Protein AF-A0A3N5THV4-F1 (afdb_monomer_lite)

Secondary structure (DSSP, 8-state):
-----SGGGHHHHHHHHHHHHHH-SS-SSGGGSS-EEEETT--SHHHHHHHHHHHHTT-EEEESS--S-TT-HHHHHIIIIIHHHHHS--EEE--SHHHHHHHHHHHHHHHHHHTTTTS--------TTGGG--

pLDDT: mean 93.69, std 9.52, range [59.97, 98.75]

Radius of gyration: 17.98 Å; chains: 1; bounding box: 48×32×51 Å

Structure (mmCIF, N/CA/C/O backbone):
data_AF-A0A3N5THV4-F1
#
_entry.id   AF-A0A3N5THV4-F1
#
loop_
_atom_site.group_PDB
_atom_site.id
_atom_site.type_symbol
_atom_site.label_atom_id
_atom_site.label_alt_id
_atom_site.label_comp_id
_atom_site.label_asym_id
_atom_site.label_entity_id
_atom_site.label_seq_id
_atom_site.pdbx_PDB_ins_code
_atom_site.Cartn_x
_atom_site.Cartn_y
_atom_site.Cartn_z
_atom_site.occupancy
_atom_site.B_iso_or_equiv
_atom_site.auth_seq_id
_atom_site.auth_comp_id
_atom_site.auth_asym_id
_atom_site.auth_atom_id
_atom_site.pdbx_PDB_model_num
ATOM 1 N N . VAL A 1 1 ? 0.169 -14.695 9.855 1.00 94.56 1 VAL A N 1
ATOM 2 C CA . VAL A 1 1 ? -0.084 -14.397 8.426 1.00 94.56 1 VAL A CA 1
ATOM 3 C C . VAL A 1 1 ? -1.298 -15.197 7.999 1.00 94.56 1 VAL A C 1
ATOM 5 O O . VAL A 1 1 ? -1.282 -16.407 8.187 1.00 94.56 1 VAL A O 1
ATOM 8 N N . LEU A 1 2 ? -2.351 -14.539 7.512 1.00 97.81 2 LEU A N 1
ATOM 9 C CA . LEU A 1 2 ? -3.517 -15.210 6.931 1.00 97.81 2 LEU A CA 1
ATOM 10 C C . LEU A 1 2 ? -3.344 -15.205 5.411 1.00 97.81 2 LEU A C 1
ATOM 12 O O . LEU A 1 2 ? -3.262 -14.139 4.808 1.00 97.81 2 LEU A O 1
ATOM 16 N N . HIS A 1 3 ? -3.223 -16.380 4.797 1.00 97.81 3 HIS A N 1
ATOM 17 C CA . HIS A 1 3 ? -3.075 -16.477 3.347 1.00 97.81 3 HIS A CA 1
ATOM 18 C C . HIS A 1 3 ? -4.435 -16.277 2.672 1.00 97.81 3 HIS A C 1
ATOM 20 O O . HIS A 1 3 ? -5.348 -17.070 2.881 1.00 97.81 3 HIS A O 1
ATOM 26 N N . MET A 1 4 ? -4.562 -15.226 1.859 1.00 97.81 4 MET A N 1
ATOM 27 C CA . MET A 1 4 ? -5.819 -14.866 1.185 1.00 97.81 4 MET A CA 1
ATOM 28 C C . MET A 1 4 ? -5.913 -15.347 -0.272 1.00 97.81 4 MET A C 1
ATOM 30 O O . MET A 1 4 ? -6.857 -14.984 -0.961 1.00 97.81 4 MET A O 1
ATOM 34 N N . GLY A 1 5 ? -4.976 -16.182 -0.734 1.00 98.12 5 GLY A N 1
ATOM 35 C CA . GLY A 1 5 ? -4.963 -16.736 -2.090 1.00 98.12 5 GLY A CA 1
ATOM 36 C C . GLY A 1 5 ? -3.943 -16.089 -3.032 1.00 98.12 5 GLY A C 1
ATOM 37 O O . GLY A 1 5 ? -2.875 -15.634 -2.624 1.00 98.12 5 GLY A O 1
ATOM 38 N N . SER A 1 6 ? -4.257 -16.125 -4.320 1.00 98.06 6 SER A N 1
ATOM 39 C CA . SER A 1 6 ? -3.413 -15.701 -5.438 1.00 98.06 6 SER A CA 1
ATOM 40 C C . SER A 1 6 ? -3.398 -14.178 -5.651 1.00 98.06 6 SER A C 1
ATOM 42 O O . SER A 1 6 ? -4.104 -13.429 -4.984 1.00 98.06 6 SER A O 1
ATOM 44 N N . CYS A 1 7 ? -2.632 -13.685 -6.635 1.00 97.44 7 CYS A N 1
ATOM 45 C CA . CYS A 1 7 ? -2.578 -12.247 -6.938 1.00 97.44 7 CYS A CA 1
ATOM 46 C C . CYS A 1 7 ? -3.941 -11.634 -7.299 1.00 97.44 7 CYS A C 1
ATOM 48 O O . CYS A 1 7 ? -4.157 -10.456 -7.025 1.00 97.44 7 CYS A O 1
ATOM 50 N N . VAL A 1 8 ? -4.846 -12.401 -7.919 1.00 97.44 8 VAL A N 1
ATOM 51 C CA . VAL A 1 8 ? -6.201 -11.912 -8.233 1.00 97.44 8 VAL A CA 1
ATOM 52 C C . VAL A 1 8 ? -7.085 -11.843 -6.986 1.00 97.44 8 VAL A C 1
ATOM 54 O O . VAL A 1 8 ? -8.014 -11.041 -6.935 1.00 97.44 8 VAL A O 1
ATOM 57 N N . ASP A 1 9 ? -6.748 -12.607 -5.945 1.00 98.50 9 ASP A N 1
ATOM 58 C CA . ASP A 1 9 ? -7.451 -12.597 -4.663 1.00 98.50 9 ASP A CA 1
ATOM 59 C C . ASP A 1 9 ? -7.091 -11.381 -3.791 1.00 98.50 9 ASP A C 1
ATOM 61 O O . ASP A 1 9 ? -7.699 -11.179 -2.745 1.00 98.50 9 ASP A O 1
ATOM 65 N N . ASN A 1 10 ? -6.188 -10.497 -4.236 1.00 98.44 10 ASN A N 1
ATOM 66 C CA . ASN A 1 10 ? -6.038 -9.167 -3.632 1.00 98.44 10 ASN A CA 1
ATOM 67 C C . ASN A 1 10 ? -7.347 -8.352 -3.679 1.00 98.44 10 ASN A C 1
ATOM 69 O O . ASN A 1 10 ? -7.528 -7.441 -2.876 1.00 98.44 10 ASN A O 1
ATOM 73 N N . SER A 1 11 ? -8.273 -8.693 -4.583 1.00 98.00 11 SER A N 1
ATOM 74 C CA . SER A 1 11 ? -9.656 -8.195 -4.564 1.00 98.00 11 SER A CA 1
ATOM 75 C C . SER A 1 11 ? -10.356 -8.458 -3.225 1.00 98.00 11 SER A C 1
ATOM 77 O O . SER A 1 11 ? -11.000 -7.559 -2.698 1.00 98.00 11 SER A O 1
ATOM 79 N N . ARG A 1 12 ? -10.130 -9.620 -2.596 1.00 98.50 12 ARG A N 1
ATOM 80 C CA . ARG A 1 12 ? -10.697 -9.972 -1.281 1.00 98.50 12 ARG A CA 1
ATOM 81 C C . ARG A 1 12 ? -10.215 -9.053 -0.161 1.00 98.50 12 ARG A C 1
ATOM 83 O O . ARG A 1 12 ? -10.921 -8.858 0.821 1.00 98.50 12 ARG A O 1
ATOM 90 N N . ILE A 1 13 ? -9.003 -8.505 -0.281 1.00 98.31 13 ILE A N 1
ATOM 91 C CA . ILE A 1 13 ? -8.471 -7.529 0.683 1.00 98.31 13 ILE A CA 1
ATOM 92 C C . ILE A 1 13 ? -9.252 -6.218 0.572 1.00 98.31 13 ILE A C 1
ATOM 94 O O . ILE A 1 13 ? -9.584 -5.617 1.591 1.00 98.31 13 ILE A O 1
ATOM 98 N N . LEU A 1 14 ? -9.574 -5.792 -0.653 1.00 98.00 14 LEU A N 1
ATOM 99 C CA . LEU A 1 14 ? -10.412 -4.616 -0.870 1.00 98.00 14 LEU A CA 1
ATOM 100 C C . LEU A 1 14 ? -11.853 -4.855 -0.423 1.00 98.00 14 LEU A C 1
ATOM 102 O O . LEU A 1 14 ? -12.409 -3.983 0.228 1.00 98.00 14 LEU A O 1
ATOM 106 N N . GLU A 1 15 ? -12.432 -6.027 -0.698 1.00 98.25 15 GLU A N 1
ATOM 107 C CA . GLU A 1 15 ? -13.756 -6.398 -0.175 1.00 98.25 15 GLU A CA 1
ATOM 108 C C . GLU A 1 15 ? -13.778 -6.335 1.355 1.00 98.25 15 GLU A C 1
ATOM 110 O O . GLU A 1 15 ? -14.649 -5.693 1.931 1.00 98.25 15 GLU A O 1
ATOM 115 N N . ALA A 1 16 ? -12.768 -6.899 2.025 1.00 97.69 16 ALA A N 1
ATOM 116 C CA . ALA A 1 16 ? -12.656 -6.807 3.477 1.00 97.69 16 ALA A CA 1
ATOM 117 C C . ALA A 1 16 ? -12.543 -5.352 3.967 1.00 97.69 16 ALA A C 1
ATOM 119 O O . ALA A 1 16 ? -13.160 -4.993 4.966 1.00 97.69 16 ALA A O 1
ATOM 120 N N . ALA A 1 17 ? -11.782 -4.499 3.272 1.00 97.44 17 ALA A N 1
ATOM 121 C CA . ALA A 1 17 ? -11.682 -3.080 3.611 1.00 97.44 17 ALA A CA 1
ATOM 122 C C . ALA A 1 17 ? -13.016 -2.338 3.417 1.00 97.44 17 ALA A C 1
ATOM 124 O O . ALA A 1 17 ? -13.381 -1.515 4.256 1.00 97.44 17 ALA A O 1
ATOM 125 N N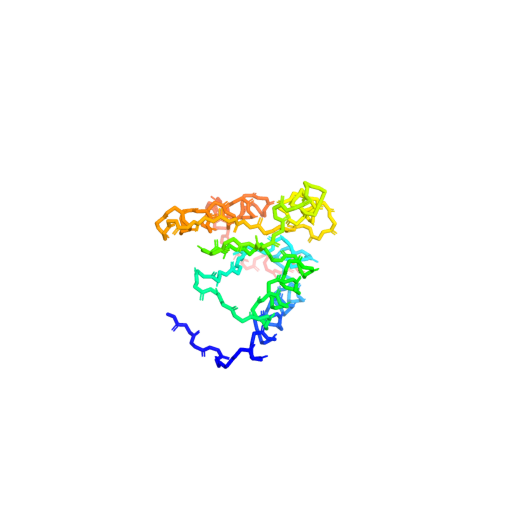 . VAL A 1 18 ? -13.753 -2.647 2.346 1.00 97.81 18 VAL A N 1
ATOM 126 C CA . VAL A 1 18 ? -15.096 -2.107 2.093 1.00 97.81 18 VAL A CA 1
ATOM 127 C C . VAL A 1 18 ? -16.053 -2.523 3.203 1.00 97.81 18 VAL A C 1
ATOM 129 O O . VAL A 1 18 ? -16.735 -1.661 3.743 1.00 97.81 18 VAL A O 1
ATOM 132 N N . GLU A 1 19 ? -16.059 -3.797 3.599 1.00 98.00 19 GLU A N 1
ATOM 133 C CA . GLU A 1 19 ? -16.936 -4.278 4.672 1.00 98.00 19 GLU A CA 1
ATOM 134 C C . GLU A 1 19 ? -16.618 -3.636 6.027 1.00 98.00 19 GLU A C 1
ATOM 136 O O . GLU A 1 19 ? -17.532 -3.297 6.771 1.00 98.00 19 GLU A O 1
ATOM 141 N N . VAL A 1 20 ? -15.340 -3.383 6.337 1.00 96.38 20 VAL A N 1
ATOM 142 C CA . VAL A 1 20 ? -14.956 -2.656 7.563 1.00 96.38 20 VAL A CA 1
ATOM 143 C C . VAL A 1 20 ? -15.520 -1.232 7.577 1.00 96.38 20 VAL A C 1
ATOM 145 O O . VAL A 1 20 ? -15.970 -0.768 8.621 1.00 96.38 20 VAL A O 1
ATOM 148 N N . VAL A 1 21 ? -15.506 -0.536 6.437 1.00 97.06 21 VAL A N 1
ATOM 149 C CA . VAL A 1 21 ? -16.109 0.804 6.327 1.00 97.06 21 VAL A CA 1
ATOM 150 C C . VAL A 1 21 ? -17.636 0.723 6.364 1.00 97.06 21 VAL A C 1
ATOM 152 O O . VAL A 1 21 ? -18.270 1.553 7.005 1.00 97.06 21 VAL A O 1
ATOM 155 N N . ASN A 1 22 ? -18.224 -0.271 5.697 1.00 97.12 22 ASN A N 1
ATOM 156 C CA . ASN A 1 22 ? -19.671 -0.455 5.590 1.00 97.12 22 ASN A CA 1
ATOM 157 C C . ASN A 1 22 ? -20.325 -0.784 6.942 1.00 97.12 22 ASN A C 1
ATOM 159 O O . ASN A 1 22 ? -21.349 -0.198 7.281 1.00 97.12 22 ASN A O 1
ATOM 163 N N . GLU A 1 23 ? -19.713 -1.672 7.731 1.00 96.75 23 GLU A N 1
ATOM 164 C CA . GLU A 1 23 ? -20.136 -1.950 9.112 1.00 96.75 23 GLU A CA 1
ATOM 165 C C . GLU A 1 23 ? -20.019 -0.696 9.999 1.00 96.75 23 GLU A C 1
ATOM 167 O O . GLU A 1 23 ? -20.782 -0.501 10.945 1.00 96.75 23 GLU A O 1
ATOM 172 N N . GLY A 1 24 ? -19.083 0.194 9.662 1.00 89.38 24 GLY A N 1
ATOM 173 C CA . GLY A 1 24 ? -18.869 1.456 10.350 1.00 89.38 24 GLY A CA 1
ATOM 174 C C . GLY A 1 24 ? -18.110 1.305 11.669 1.00 89.38 24 GLY A C 1
ATOM 175 O O . GLY A 1 24 ? -17.548 0.267 12.015 1.00 89.38 24 GLY A O 1
ATOM 176 N N . GLY A 1 25 ? -18.013 2.408 12.413 1.00 85.75 25 GLY A N 1
ATOM 177 C CA . GLY A 1 25 ? -17.263 2.467 13.674 1.00 85.75 25 GLY A CA 1
ATOM 178 C C . GLY A 1 25 ? -15.741 2.580 13.517 1.00 85.75 25 GLY A C 1
ATOM 179 O O . GLY A 1 25 ? -15.054 2.864 14.501 1.00 85.75 25 GLY A O 1
ATOM 180 N N . LEU A 1 26 ? -15.206 2.436 12.299 1.00 89.44 26 LEU A N 1
ATOM 181 C CA . LEU A 1 26 ? -13.793 2.648 11.987 1.00 89.44 26 LEU A CA 1
ATOM 182 C C . LEU A 1 26 ? -13.620 3.508 10.725 1.00 89.44 26 LEU A C 1
ATOM 184 O O . LEU A 1 26 ? -13.186 3.029 9.683 1.00 89.44 26 LEU A O 1
ATOM 188 N N . GLY A 1 27 ? -13.920 4.801 10.848 1.00 90.56 27 GLY A N 1
ATOM 189 C CA . GLY A 1 27 ? -13.863 5.747 9.731 1.00 90.56 27 GLY A CA 1
ATOM 190 C C . GLY A 1 27 ? -14.983 5.546 8.703 1.00 90.56 27 GLY A C 1
ATOM 191 O O . GLY A 1 27 ? -15.734 4.579 8.766 1.00 90.56 27 GLY A O 1
ATOM 192 N N . ASP A 1 28 ? -15.066 6.472 7.750 1.00 94.75 28 ASP A N 1
ATOM 193 C CA . ASP A 1 28 ? -16.121 6.532 6.723 1.00 94.75 28 ASP A CA 1
ATOM 194 C C . ASP A 1 28 ? -15.576 6.263 5.305 1.00 94.75 28 ASP A C 1
ATOM 196 O O . ASP A 1 28 ? -16.287 6.358 4.305 1.00 94.75 28 ASP A O 1
ATOM 200 N N . ASN A 1 29 ? -14.274 5.987 5.187 1.00 96.44 29 ASN A N 1
ATOM 201 C CA . ASN A 1 29 ? -13.596 5.766 3.914 1.00 96.44 29 ASN A CA 1
ATOM 202 C C . ASN A 1 29 ? -12.368 4.861 4.098 1.00 96.44 29 ASN A C 1
ATOM 204 O O . ASN A 1 29 ? -11.666 4.968 5.105 1.00 96.44 29 ASN A O 1
ATOM 208 N N . ILE A 1 30 ? -12.047 4.038 3.090 1.00 97.69 30 ILE A N 1
ATOM 209 C CA . ILE A 1 30 ? -10.881 3.134 3.103 1.00 97.69 30 ILE A CA 1
ATOM 210 C C . ILE A 1 30 ? -9.577 3.894 3.401 1.00 97.69 30 ILE A C 1
ATOM 212 O O . ILE A 1 30 ? -8.723 3.395 4.133 1.00 97.69 30 ILE A O 1
ATOM 216 N N . SER A 1 31 ? -9.443 5.135 2.920 1.00 97.75 31 SER A N 1
ATOM 217 C CA . SER A 1 31 ? -8.265 5.978 3.173 1.00 97.75 31 SER A CA 1
ATOM 218 C C . SER A 1 31 ? -7.983 6.264 4.646 1.00 97.75 31 SER A C 1
ATOM 220 O O . SER A 1 31 ? -6.832 6.495 5.030 1.00 97.75 31 SER A O 1
ATOM 222 N N . GLN A 1 32 ? -9.007 6.194 5.494 1.00 97.38 32 GLN A N 1
ATOM 223 C CA . GLN A 1 32 ? -8.887 6.402 6.932 1.00 97.38 32 GLN A CA 1
ATOM 224 C C . GLN A 1 32 ? -8.499 5.120 7.672 1.00 97.38 32 GLN A C 1
ATOM 226 O O . GLN A 1 32 ? -7.970 5.204 8.781 1.00 97.38 32 GLN A O 1
ATOM 231 N N . LEU A 1 33 ? -8.717 3.947 7.069 1.00 97.56 33 LEU A N 1
ATOM 232 C CA . LEU A 1 33 ? -8.430 2.671 7.711 1.00 97.56 33 LEU A CA 1
ATOM 233 C C . LEU A 1 33 ? -6.933 2.517 7.985 1.00 97.56 33 LEU A C 1
ATOM 235 O O . LEU A 1 33 ? -6.122 2.759 7.087 1.00 97.56 33 LEU A O 1
ATOM 239 N N . PRO A 1 34 ? -6.541 2.053 9.184 1.00 97.06 34 PRO A N 1
ATOM 240 C CA . PRO A 1 34 ? -5.146 1.861 9.561 1.00 97.06 34 PRO A CA 1
ATOM 241 C C . PRO A 1 34 ? -4.554 0.601 8.903 1.00 97.06 34 PRO A C 1
ATOM 243 O O . PRO A 1 34 ? -4.246 -0.386 9.568 1.00 97.06 34 PRO A O 1
ATOM 246 N N . ALA A 1 35 ? -4.410 0.650 7.579 1.00 97.19 35 ALA A N 1
ATOM 247 C CA . ALA A 1 35 ? -3.916 -0.414 6.715 1.00 97.19 35 ALA A CA 1
ATOM 248 C C . ALA A 1 35 ? -2.974 0.143 5.632 1.00 97.19 35 ALA A C 1
ATOM 250 O O . ALA A 1 35 ? -3.085 1.306 5.227 1.00 97.19 35 ALA A O 1
ATOM 251 N N . ALA A 1 36 ? -2.068 -0.716 5.161 1.00 98.25 36 ALA A N 1
ATOM 252 C CA . ALA A 1 36 ? -1.117 -0.441 4.089 1.00 98.25 36 ALA A CA 1
ATOM 253 C C . ALA A 1 36 ? -0.886 -1.705 3.244 1.00 98.25 36 ALA A C 1
ATOM 255 O O . ALA A 1 36 ? -0.895 -2.822 3.766 1.00 98.25 36 ALA A O 1
ATOM 256 N N . GLY A 1 37 ? -0.664 -1.522 1.945 1.00 98.19 37 GLY A N 1
ATOM 257 C CA . GLY A 1 37 ? -0.170 -2.548 1.034 1.00 98.19 37 GLY A CA 1
ATOM 258 C C . GLY A 1 37 ? 1.358 -2.576 1.027 1.00 98.19 37 GLY A C 1
ATOM 259 O O . GLY A 1 37 ? 2.012 -1.548 1.199 1.00 98.19 37 GLY A O 1
ATOM 260 N N . VAL A 1 38 ? 1.945 -3.755 0.821 1.00 98.31 38 VAL A N 1
ATOM 261 C CA . VAL A 1 38 ? 3.405 -3.925 0.793 1.00 98.31 38 VAL A CA 1
ATOM 262 C C . VAL A 1 38 ? 3.781 -4.864 -0.347 1.00 98.31 38 VAL A C 1
ATOM 264 O O . VAL A 1 38 ? 3.305 -5.997 -0.400 1.00 98.31 38 VAL A O 1
ATOM 267 N N . ALA A 1 39 ?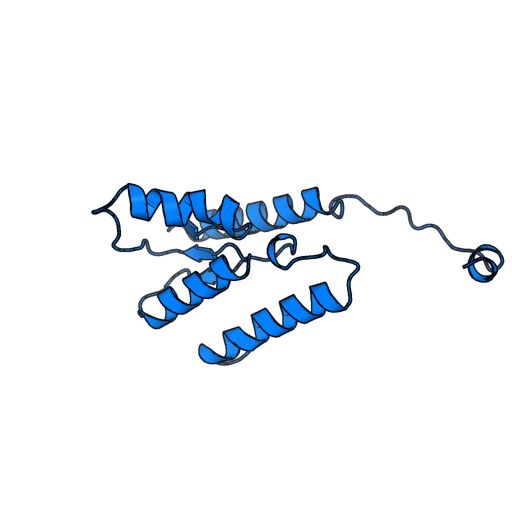 4.642 -4.401 -1.252 1.00 98.12 39 ALA A N 1
ATOM 268 C CA . ALA A 1 39 ? 5.200 -5.193 -2.344 1.00 98.12 39 ALA A CA 1
ATOM 269 C C . ALA A 1 39 ? 6.739 -5.072 -2.317 1.00 98.12 39 ALA A C 1
ATOM 271 O O . ALA A 1 39 ? 7.321 -4.270 -3.053 1.00 98.12 39 ALA A O 1
ATOM 272 N N . PRO A 1 40 ? 7.418 -5.822 -1.429 1.00 97.06 40 PRO A N 1
ATOM 273 C CA . PRO A 1 40 ? 8.848 -5.638 -1.170 1.00 97.06 40 PRO A CA 1
ATOM 274 C C . PRO A 1 40 ? 9.718 -6.095 -2.351 1.00 97.06 40 PRO A C 1
ATOM 276 O O . PRO A 1 40 ? 10.748 -5.500 -2.637 1.00 97.06 40 PRO A O 1
ATOM 279 N N . GLU A 1 41 ? 9.271 -7.110 -3.088 1.00 97.06 41 GLU A N 1
ATOM 280 C CA . GLU A 1 41 ? 10.038 -7.759 -4.160 1.00 97.06 41 GLU A CA 1
ATOM 281 C C . GLU A 1 41 ? 9.220 -7.822 -5.459 1.00 97.06 41 GLU A C 1
ATOM 283 O O . GLU A 1 41 ? 9.160 -8.843 -6.145 1.00 97.06 41 GLU A O 1
ATOM 288 N N . TRP A 1 42 ? 8.491 -6.750 -5.777 1.00 97.00 42 TRP A N 1
ATOM 289 C CA . TRP A 1 42 ? 7.671 -6.732 -6.984 1.00 97.00 42 TRP A CA 1
ATOM 290 C C . TRP A 1 42 ? 8.539 -6.742 -8.251 1.00 97.00 42 TRP A C 1
ATOM 292 O O . TRP A 1 42 ? 9.628 -6.179 -8.291 1.00 97.00 42 TRP A O 1
ATOM 302 N N . MET A 1 43 ? 8.030 -7.387 -9.301 1.00 95.56 43 MET A N 1
ATOM 303 C CA . MET A 1 43 ? 8.736 -7.525 -10.582 1.00 95.56 43 MET A CA 1
ATOM 304 C C . MET A 1 43 ? 7.796 -7.356 -11.778 1.00 95.56 43 MET A C 1
ATOM 306 O O . MET A 1 43 ? 8.130 -6.698 -12.756 1.00 95.56 43 MET A O 1
ATOM 310 N N . SER A 1 44 ? 6.612 -7.970 -11.726 1.00 95.94 44 SER A N 1
ATOM 311 C CA . SER A 1 44 ? 5.697 -7.997 -12.872 1.00 95.94 44 SER A CA 1
ATOM 312 C C . SER A 1 44 ? 4.853 -6.728 -12.995 1.00 95.94 44 SER A C 1
ATOM 314 O O . SER A 1 44 ? 4.449 -6.153 -11.985 1.00 95.94 44 SER A O 1
ATOM 316 N N . GLU A 1 45 ? 4.439 -6.396 -14.216 1.00 97.19 45 GLU A N 1
ATOM 317 C CA . GLU A 1 45 ? 3.478 -5.317 -14.507 1.00 97.19 45 GLU A CA 1
ATOM 318 C C . GLU A 1 45 ? 2.146 -5.494 -13.761 1.00 97.19 45 GLU A C 1
ATOM 320 O O . GLU A 1 45 ? 1.520 -4.521 -13.345 1.00 97.19 45 GLU A O 1
ATOM 325 N N . LYS A 1 46 ? 1.742 -6.743 -13.486 1.00 97.94 46 LYS A N 1
ATOM 326 C CA . LYS A 1 46 ? 0.570 -7.028 -12.644 1.00 97.94 46 LYS A CA 1
ATOM 327 C C . LYS A 1 46 ? 0.706 -6.430 -11.243 1.00 97.94 46 LYS A C 1
ATOM 329 O O . LYS A 1 46 ? -0.278 -5.949 -10.699 1.00 97.94 46 LYS A O 1
ATOM 334 N N . ALA A 1 47 ? 1.904 -6.446 -10.660 1.00 97.50 47 ALA A N 1
ATOM 335 C CA . ALA A 1 47 ? 2.141 -5.875 -9.337 1.00 97.50 47 ALA A CA 1
ATOM 336 C C . ALA A 1 47 ? 2.067 -4.341 -9.357 1.00 97.50 47 ALA A C 1
ATOM 338 O O . ALA A 1 47 ? 1.571 -3.749 -8.401 1.00 97.50 47 ALA A O 1
ATOM 339 N N . VAL A 1 48 ? 2.470 -3.711 -10.468 1.00 97.50 48 VAL A N 1
ATOM 340 C CA . VAL A 1 48 ? 2.278 -2.269 -10.691 1.00 97.50 48 VAL A CA 1
ATOM 341 C C . VAL A 1 48 ? 0.789 -1.939 -10.728 1.00 97.50 48 VAL A C 1
ATOM 343 O O . VAL A 1 48 ? 0.340 -1.067 -9.992 1.00 97.50 48 VAL A O 1
ATOM 346 N N . ALA A 1 49 ? 0.002 -2.690 -11.506 1.00 98.38 49 ALA A N 1
ATOM 347 C CA . ALA A 1 49 ? -1.448 -2.512 -11.565 1.00 98.38 49 ALA A CA 1
ATOM 348 C C . ALA A 1 49 ? -2.109 -2.694 -10.187 1.00 98.38 49 ALA A C 1
ATOM 350 O O . ALA A 1 49 ? -2.964 -1.891 -9.816 1.00 98.38 49 ALA A O 1
ATOM 351 N N . ILE A 1 50 ? -1.669 -3.696 -9.414 1.00 98.69 50 ILE A N 1
ATOM 352 C CA . ILE A 1 50 ? -2.125 -3.925 -8.036 1.00 98.69 50 ILE A CA 1
ATOM 353 C C . ILE A 1 50 ? -1.830 -2.727 -7.141 1.00 98.69 50 ILE A C 1
ATOM 355 O O . ILE A 1 50 ? -2.738 -2.208 -6.496 1.00 98.69 50 ILE A O 1
ATOM 359 N N . GLY A 1 51 ? -0.589 -2.244 -7.143 1.00 98.25 51 GLY A N 1
ATOM 360 C CA . GLY A 1 51 ? -0.223 -1.052 -6.387 1.00 98.25 51 GLY A CA 1
ATOM 361 C C . GLY A 1 51 ? -1.082 0.158 -6.765 1.00 98.25 51 GLY A C 1
ATOM 362 O O . GLY A 1 51 ? -1.592 0.850 -5.888 1.00 98.25 51 GLY A O 1
ATOM 363 N N . CYS A 1 52 ? -1.306 0.375 -8.065 1.00 98.25 52 CYS A N 1
ATOM 364 C CA . CYS A 1 52 ? -2.095 1.502 -8.560 1.00 98.25 52 CYS A CA 1
ATOM 365 C C . CYS A 1 52 ? -3.541 1.455 -8.073 1.00 98.25 52 CYS A C 1
ATOM 367 O O . CYS A 1 52 ? -4.044 2.475 -7.603 1.00 98.25 52 CYS A O 1
ATOM 369 N N . TYR A 1 53 ? -4.212 0.301 -8.146 1.00 98.38 53 TYR A N 1
ATOM 370 C CA . TYR A 1 53 ? -5.597 0.236 -7.688 1.00 98.38 53 TYR A CA 1
ATOM 371 C C . TYR A 1 53 ? -5.708 0.268 -6.154 1.00 98.38 53 TYR A C 1
ATOM 373 O O . TYR A 1 53 ? -6.713 0.758 -5.647 1.00 98.38 53 TYR A O 1
ATOM 381 N N . PHE A 1 54 ? -4.694 -0.181 -5.401 1.00 98.62 54 PHE A N 1
ATOM 382 C CA . PHE A 1 54 ? -4.653 -0.007 -3.940 1.00 98.62 54 PHE A CA 1
ATOM 383 C C . PHE A 1 54 ? -4.563 1.475 -3.562 1.00 98.62 54 PHE A C 1
ATOM 385 O O . PHE A 1 54 ? -5.386 1.951 -2.781 1.00 98.62 54 PHE A O 1
ATOM 392 N N . VAL A 1 55 ? -3.633 2.216 -4.176 1.00 98.62 55 VAL A N 1
ATOM 393 C CA . VAL A 1 55 ? -3.487 3.665 -3.961 1.00 98.62 55 VAL A CA 1
ATOM 394 C C . VAL A 1 55 ? -4.736 4.421 -4.411 1.00 98.62 55 VAL A C 1
ATOM 396 O O . VAL A 1 55 ? -5.217 5.290 -3.694 1.00 98.62 55 VAL A O 1
ATOM 399 N N . ALA A 1 56 ? -5.324 4.072 -5.556 1.00 98.50 56 ALA A N 1
ATOM 400 C CA . ALA A 1 56 ? -6.578 4.685 -5.997 1.00 98.50 56 ALA A CA 1
ATOM 401 C C . ALA A 1 56 ? -7.759 4.380 -5.052 1.00 98.50 56 ALA A C 1
ATOM 403 O O . ALA A 1 56 ? -8.704 5.161 -4.984 1.00 98.50 56 ALA A O 1
ATOM 404 N N . SER A 1 57 ? -7.692 3.272 -4.304 1.00 98.44 57 SER A N 1
ATOM 405 C CA . SER A 1 57 ? -8.693 2.882 -3.301 1.00 98.44 57 SER A CA 1
ATOM 406 C C . SER A 1 57 ? -8.429 3.469 -1.907 1.00 98.44 57 SER A C 1
ATOM 408 O O . SER A 1 57 ? -9.191 3.189 -0.988 1.00 98.44 57 SER A O 1
ATOM 410 N N . GLY A 1 58 ? -7.370 4.265 -1.713 1.00 98.12 58 GLY A N 1
ATOM 411 C CA . GLY A 1 58 ? -7.042 4.892 -0.425 1.00 98.12 58 GLY A CA 1
ATOM 412 C C . GLY A 1 58 ? -6.049 4.114 0.449 1.00 98.12 58 GLY A C 1
ATOM 413 O O . GLY A 1 58 ? -5.850 4.437 1.623 1.00 98.12 58 GLY A O 1
ATOM 414 N N . ILE A 1 59 ? -5.393 3.084 -0.080 1.00 98.50 59 ILE A N 1
ATOM 415 C CA . ILE A 1 59 ? -4.407 2.302 0.670 1.00 98.50 59 ILE A CA 1
ATOM 416 C C . ILE A 1 59 ? -2.999 2.698 0.229 1.00 98.50 59 ILE A C 1
ATOM 418 O O . ILE A 1 59 ? -2.634 2.535 -0.931 1.00 98.50 59 ILE A O 1
ATOM 422 N N . ASP A 1 60 ? -2.187 3.185 1.169 1.00 98.69 60 ASP A N 1
ATOM 423 C CA . ASP A 1 60 ? -0.770 3.452 0.921 1.00 98.69 60 ASP A CA 1
ATOM 424 C C . ASP A 1 60 ? -0.038 2.163 0.556 1.00 98.69 60 ASP A C 1
ATOM 426 O O . ASP A 1 60 ? -0.272 1.122 1.173 1.00 98.69 60 ASP A O 1
ATOM 430 N N . VAL A 1 61 ? 0.876 2.234 -0.412 1.00 98.75 61 VAL A N 1
ATOM 431 C CA . VAL A 1 61 ? 1.636 1.067 -0.881 1.00 98.75 61 VAL A CA 1
ATOM 432 C C . VAL A 1 61 ? 3.129 1.299 -0.702 1.00 98.75 61 VAL A C 1
ATOM 434 O O . VAL A 1 61 ? 3.696 2.216 -1.292 1.00 98.75 61 VAL A O 1
ATOM 437 N N . VAL A 1 62 ? 3.776 0.439 0.086 1.00 98.62 62 VAL A N 1
ATOM 438 C CA . VAL A 1 62 ? 5.232 0.434 0.276 1.00 98.62 62 VAL A CA 1
ATOM 439 C C . VAL A 1 62 ? 5.876 -0.556 -0.695 1.00 98.62 62 VAL A C 1
ATOM 441 O O . VAL A 1 62 ? 5.536 -1.741 -0.712 1.00 98.62 62 VAL A O 1
ATOM 444 N N . LEU A 1 63 ? 6.811 -0.070 -1.503 1.00 98.44 63 LEU A N 1
ATOM 445 C CA . LEU A 1 63 ? 7.544 -0.822 -2.513 1.00 98.44 63 LEU A CA 1
ATOM 446 C C . LEU A 1 63 ? 9.004 -0.984 -2.085 1.00 98.44 63 LEU A C 1
ATOM 448 O O . LEU A 1 63 ? 9.642 -0.001 -1.711 1.00 98.44 63 LEU A O 1
ATOM 452 N N . GLY A 1 64 ? 9.546 -2.197 -2.206 1.00 97.62 64 GLY A N 1
ATOM 453 C CA . GLY A 1 64 ? 10.983 -2.442 -1.995 1.00 97.62 64 GLY A CA 1
ATOM 454 C C . GLY A 1 64 ? 11.832 -2.308 -3.263 1.00 97.62 64 GLY A C 1
ATOM 455 O O . GLY A 1 64 ? 13.055 -2.267 -3.190 1.00 97.62 64 GLY A O 1
ATOM 456 N N . GLN A 1 65 ? 11.194 -2.174 -4.429 1.00 96.19 65 GLN A N 1
ATOM 457 C CA . GLN A 1 65 ? 11.835 -1.843 -5.705 1.00 96.19 65 GLN A CA 1
ATOM 458 C C . GLN A 1 65 ? 11.235 -0.537 -6.255 1.00 96.19 65 GLN A C 1
ATOM 460 O O . GLN A 1 65 ? 10.026 -0.323 -6.107 1.00 96.19 65 GLN A O 1
ATOM 465 N N . PRO A 1 66 ? 12.027 0.353 -6.874 1.00 95.31 66 PRO A N 1
ATOM 466 C CA . PRO A 1 66 ? 11.519 1.619 -7.383 1.00 95.31 66 PRO A CA 1
ATOM 467 C C . PRO A 1 66 ? 10.792 1.422 -8.716 1.00 95.31 66 PRO A C 1
ATOM 469 O O . PRO A 1 66 ? 11.100 0.514 -9.487 1.00 95.31 66 PRO A O 1
ATOM 472 N N . PHE A 1 67 ? 9.862 2.319 -9.042 1.00 95.62 67 PHE A N 1
ATOM 473 C CA . PHE A 1 67 ? 9.346 2.404 -10.407 1.00 95.62 67 PHE A CA 1
ATOM 474 C C . PHE A 1 67 ? 10.400 2.962 -11.374 1.00 95.62 67 PHE A C 1
ATOM 476 O O . PHE A 1 67 ? 11.192 3.839 -11.027 1.00 95.62 67 PHE A O 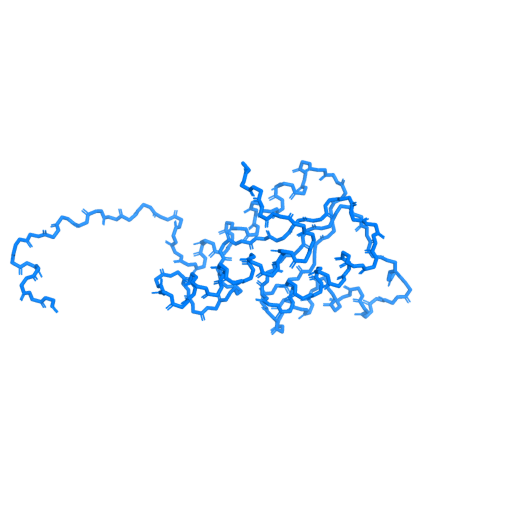1
ATOM 483 N N . HIS A 1 68 ? 10.341 2.533 -12.635 1.00 94.94 68 HIS A N 1
ATOM 484 C CA . HIS A 1 68 ? 11.173 3.056 -13.725 1.00 94.94 68 HIS A CA 1
ATOM 485 C C . HIS A 1 68 ? 10.605 4.372 -14.295 1.00 94.94 68 HIS A C 1
ATOM 487 O O . HIS A 1 68 ? 10.286 4.469 -15.476 1.00 94.94 68 HIS A O 1
ATOM 493 N N . ILE A 1 69 ? 10.438 5.382 -13.436 1.00 96.69 69 ILE A N 1
ATOM 494 C CA . ILE A 1 69 ? 9.770 6.669 -13.740 1.00 96.69 69 ILE A CA 1
ATOM 495 C C . ILE A 1 69 ? 10.690 7.888 -13.588 1.00 96.69 69 ILE A C 1
ATOM 497 O O . ILE A 1 69 ? 10.240 9.025 -13.716 1.00 96.69 69 ILE A O 1
ATOM 501 N N . SER A 1 70 ? 11.983 7.668 -13.340 1.00 93.69 70 SER A N 1
ATOM 502 C CA . SER A 1 70 ? 12.968 8.729 -13.078 1.00 93.69 70 SER A CA 1
ATOM 503 C C . SER A 1 70 ? 13.145 9.724 -14.231 1.00 93.69 70 SER A C 1
ATOM 505 O O . SER A 1 70 ? 13.679 10.808 -14.022 1.00 93.69 70 SER A O 1
ATOM 507 N N . GLY A 1 71 ? 12.664 9.395 -15.433 1.00 97.19 71 GLY A N 1
ATOM 508 C CA . GLY A 1 71 ? 12.636 10.313 -16.573 1.00 97.19 71 GLY A CA 1
ATOM 509 C C . GLY A 1 71 ? 11.633 11.467 -16.443 1.00 97.19 71 GLY A C 1
ATOM 510 O O . GLY A 1 71 ? 11.672 12.382 -17.262 1.00 97.19 71 GLY A O 1
ATOM 511 N N . SER A 1 72 ? 10.734 11.452 -15.451 1.00 98.12 72 SER A N 1
ATOM 512 C CA . SER A 1 72 ? 9.780 12.539 -15.215 1.00 98.12 72 SER A CA 1
ATOM 513 C C . SER A 1 72 ? 9.589 12.823 -13.726 1.00 98.12 72 SER A C 1
ATOM 515 O O . SER A 1 72 ? 9.022 12.023 -12.974 1.00 98.12 72 SER A O 1
ATOM 517 N N . GLU A 1 73 ? 10.005 14.018 -13.310 1.00 97.81 73 GLU A N 1
ATOM 518 C CA . GLU A 1 73 ? 9.760 14.525 -11.958 1.00 97.81 73 GLU A CA 1
ATOM 519 C C . GLU A 1 73 ? 8.262 14.697 -11.684 1.00 97.81 73 GLU A C 1
ATOM 521 O O . GLU A 1 73 ? 7.803 14.374 -10.590 1.00 97.81 73 GLU A O 1
ATOM 526 N N . ASN A 1 74 ? 7.481 15.105 -12.691 1.00 98.44 74 ASN A N 1
ATOM 527 C CA . ASN A 1 74 ? 6.028 15.231 -12.568 1.00 98.44 74 ASN A CA 1
ATOM 528 C C . ASN A 1 74 ? 5.378 13.881 -12.246 1.00 98.44 74 ASN A C 1
ATOM 530 O O . ASN A 1 74 ? 4.556 13.803 -11.339 1.00 98.44 74 ASN A O 1
ATOM 534 N N . VAL A 1 75 ? 5.772 12.801 -12.934 1.00 98.12 75 VAL A N 1
ATOM 535 C CA . VAL A 1 75 ? 5.235 11.454 -12.659 1.00 98.12 75 VAL A CA 1
ATOM 536 C C . VAL A 1 75 ? 5.649 10.973 -11.269 1.00 98.12 75 VAL A C 1
ATOM 538 O O . VAL A 1 75 ? 4.824 10.437 -10.530 1.00 98.12 75 VAL A O 1
ATOM 541 N N . SER A 1 76 ? 6.908 11.196 -10.889 1.00 97.69 76 SER A N 1
ATOM 542 C CA . SER A 1 76 ? 7.416 10.813 -9.566 1.00 97.69 76 SER A CA 1
ATOM 543 C C . SER A 1 76 ? 6.688 11.561 -8.446 1.00 97.69 76 SER A C 1
ATOM 545 O O . SER A 1 76 ? 6.222 10.951 -7.486 1.00 97.69 76 SER A O 1
ATOM 547 N N . THR A 1 77 ? 6.525 12.876 -8.598 1.00 97.94 77 THR A N 1
ATOM 548 C CA . THR A 1 77 ? 5.809 13.733 -7.645 1.00 97.94 77 THR A CA 1
ATOM 549 C C . THR A 1 77 ? 4.343 13.344 -7.552 1.00 97.94 77 THR A C 1
ATOM 551 O O . THR A 1 77 ? 3.813 13.226 -6.446 1.00 97.94 77 THR A O 1
ATOM 554 N N . PHE A 1 78 ? 3.706 13.068 -8.690 1.00 98.38 78 PHE A N 1
ATOM 555 C CA . PHE A 1 78 ? 2.322 12.626 -8.721 1.00 98.38 78 PHE A CA 1
ATOM 556 C C . PHE A 1 78 ? 2.129 11.344 -7.902 1.00 98.38 78 PHE A C 1
ATOM 558 O O . PHE A 1 78 ? 1.324 11.325 -6.973 1.00 98.38 78 PHE A O 1
ATOM 565 N N . LEU A 1 79 ? 2.914 10.299 -8.190 1.00 98.19 79 LEU A N 1
ATOM 566 C CA . LEU A 1 79 ? 2.752 8.977 -7.576 1.00 98.19 79 LEU A CA 1
ATOM 567 C C . LEU A 1 79 ? 3.134 8.932 -6.091 1.00 98.19 79 LEU A C 1
ATOM 569 O O . LEU A 1 79 ? 2.470 8.232 -5.320 1.00 98.19 79 LEU A O 1
ATOM 573 N N . TYR A 1 80 ? 4.182 9.654 -5.687 1.00 97.12 80 TYR A N 1
ATOM 574 C CA . TYR A 1 80 ? 4.664 9.631 -4.303 1.00 97.12 80 TYR A CA 1
ATOM 575 C C . TYR A 1 80 ? 3.978 10.666 -3.401 1.00 97.12 80 TYR A C 1
ATOM 577 O O . TYR A 1 80 ? 3.892 10.448 -2.194 1.00 97.12 80 TYR A O 1
ATOM 585 N N . ASN A 1 81 ? 3.443 11.766 -3.947 1.00 96.88 81 ASN A N 1
ATOM 586 C CA . ASN A 1 81 ? 2.940 12.879 -3.133 1.00 96.88 81 ASN A CA 1
ATOM 587 C C . ASN A 1 81 ? 1.516 13.326 -3.486 1.00 96.88 81 ASN A C 1
ATOM 589 O O . ASN A 1 81 ? 0.710 13.550 -2.585 1.00 96.88 81 ASN A O 1
ATOM 593 N N . GLU A 1 82 ? 1.190 13.523 -4.764 1.00 98.12 82 GLU A N 1
ATOM 594 C CA . GLU A 1 82 ? -0.086 14.162 -5.136 1.00 98.12 82 GLU A CA 1
ATOM 595 C C . GLU A 1 82 ? -1.279 13.209 -5.050 1.00 98.12 82 GLU A C 1
ATOM 597 O O . GLU A 1 82 ? -2.383 13.642 -4.711 1.00 98.12 82 GLU A O 1
ATOM 602 N N . THR A 1 83 ? -1.053 11.911 -5.255 1.00 98.06 83 THR A N 1
ATOM 603 C CA . THR A 1 83 ? -2.041 10.848 -5.016 1.00 98.06 83 THR A CA 1
ATOM 604 C C . THR A 1 83 ? -2.598 10.885 -3.591 1.00 98.06 83 THR A C 1
ATOM 606 O O . THR A 1 83 ? -3.800 10.688 -3.419 1.00 98.06 83 THR A O 1
ATOM 609 N N . GLN A 1 84 ? -1.807 11.292 -2.588 1.00 96.81 84 GLN A N 1
ATOM 610 C CA . GLN A 1 84 ? -2.286 11.514 -1.217 1.00 96.81 84 GLN A CA 1
ATOM 611 C C . GLN A 1 84 ? -3.449 12.510 -1.143 1.00 96.81 84 GLN A C 1
ATOM 613 O O . GLN A 1 84 ? -4.353 12.340 -0.326 1.00 96.81 84 GLN A O 1
ATOM 618 N N . LYS A 1 85 ? -3.428 13.569 -1.963 1.00 97.00 85 LYS A N 1
ATOM 619 C CA . LYS A 1 85 ? -4.482 14.598 -1.978 1.00 97.00 85 LYS A CA 1
ATOM 620 C C . LYS A 1 85 ? -5.733 14.115 -2.705 1.00 97.00 85 LYS A C 1
ATOM 622 O O . LYS A 1 85 ? -6.829 14.531 -2.348 1.00 97.00 85 LYS A O 1
ATOM 627 N N . LEU A 1 86 ? -5.558 13.271 -3.720 1.00 97.25 86 LEU A N 1
ATOM 628 C CA . LEU A 1 86 ? -6.646 12.766 -4.558 1.00 97.25 86 LEU A CA 1
ATOM 629 C C . LEU A 1 86 ? -7.368 11.578 -3.918 1.00 97.25 86 LEU A C 1
ATOM 631 O O . LEU A 1 86 ? -8.594 11.533 -3.922 1.00 97.25 86 LEU A O 1
ATOM 635 N N . PHE A 1 87 ? -6.610 10.635 -3.362 1.00 97.75 87 PHE A N 1
ATOM 636 C CA . PHE A 1 87 ? -7.118 9.340 -2.904 1.00 97.75 87 PHE A CA 1
ATOM 637 C C . PHE A 1 87 ? -6.927 9.109 -1.402 1.00 97.75 87 PHE A C 1
ATOM 639 O O . PHE A 1 87 ? -7.441 8.140 -0.856 1.00 97.75 87 PHE A O 1
ATOM 646 N N . GLY A 1 88 ? -6.196 9.986 -0.708 1.00 97.25 88 GLY A N 1
ATOM 647 C CA . GLY A 1 88 ? -5.872 9.792 0.707 1.00 97.25 88 GLY A CA 1
ATOM 648 C C . GLY A 1 88 ? -4.730 8.802 0.958 1.00 97.25 88 GLY A C 1
ATOM 649 O O . GLY A 1 88 ? -4.495 8.449 2.114 1.00 97.25 88 GLY A O 1
ATOM 650 N N . SER A 1 89 ? -4.003 8.401 -0.086 1.00 98.19 89 SER A N 1
ATOM 651 C CA . SER A 1 89 ? -2.848 7.499 -0.012 1.00 98.19 89 SER A CA 1
ATOM 652 C C . SER A 1 89 ? -1.858 7.719 -1.151 1.00 98.19 89 SER A C 1
ATOM 654 O O . SER A 1 89 ? -2.257 8.174 -2.224 1.00 98.19 89 SER A O 1
ATOM 656 N N . SER A 1 90 ? -0.608 7.304 -0.944 1.00 98.44 90 SER A N 1
ATOM 657 C CA . SER A 1 90 ? 0.474 7.389 -1.931 1.00 98.44 90 SER A CA 1
ATOM 658 C C . SER A 1 90 ? 1.313 6.110 -2.013 1.00 98.44 90 SER A C 1
ATOM 660 O O . SER A 1 90 ? 1.214 5.203 -1.181 1.00 98.44 90 SER A O 1
ATOM 662 N N . PHE A 1 91 ? 2.193 6.058 -3.015 1.00 98.56 91 PHE A N 1
ATOM 663 C CA . PHE A 1 91 ? 3.304 5.113 -3.025 1.00 98.56 91 PHE A CA 1
ATOM 664 C C . PHE A 1 91 ? 4.446 5.581 -2.119 1.00 98.56 91 PHE A C 1
ATOM 666 O O . PHE A 1 91 ? 4.718 6.774 -2.000 1.00 98.56 91 PHE A O 1
ATOM 673 N N . HIS A 1 92 ? 5.170 4.625 -1.546 1.00 98.25 92 HIS A N 1
ATOM 674 C CA . HIS A 1 92 ? 6.384 4.852 -0.767 1.00 98.25 92 HIS A CA 1
ATOM 675 C C . HIS A 1 92 ? 7.448 3.873 -1.253 1.00 98.25 92 HIS A C 1
ATOM 677 O O . HIS A 1 92 ? 7.178 2.680 -1.335 1.00 98.25 92 HIS A O 1
ATOM 683 N N . TYR A 1 93 ? 8.646 4.353 -1.570 1.00 97.69 93 TYR A N 1
ATOM 684 C CA . TYR A 1 93 ? 9.771 3.493 -1.935 1.00 97.69 93 TYR A CA 1
ATOM 685 C C . TYR A 1 93 ? 10.753 3.405 -0.767 1.00 97.69 93 TYR A C 1
ATOM 687 O O . TYR A 1 93 ? 11.223 4.435 -0.286 1.00 97.69 93 TYR A O 1
ATOM 695 N N . GLU A 1 94 ? 11.036 2.187 -0.313 1.00 97.94 94 GLU A N 1
ATOM 696 C CA . GLU A 1 94 ? 12.002 1.910 0.750 1.00 97.94 94 GLU A CA 1
ATOM 697 C C . GLU A 1 94 ? 12.640 0.527 0.521 1.00 97.94 94 GLU A C 1
ATOM 699 O O . GLU A 1 94 ? 11.972 -0.488 0.741 1.00 97.94 94 GLU A O 1
ATOM 704 N N . PRO A 1 95 ? 13.896 0.459 0.038 1.00 97.56 95 PRO A N 1
ATOM 705 C CA . PRO A 1 95 ? 14.554 -0.806 -0.285 1.00 97.56 95 PRO A CA 1
ATOM 706 C C . PRO A 1 95 ? 15.056 -1.582 0.941 1.00 97.56 95 PRO A C 1
ATOM 708 O O . PRO A 1 95 ? 15.257 -2.794 0.840 1.00 97.56 95 PRO A O 1
ATOM 711 N N . ASP A 1 96 ? 15.275 -0.936 2.094 1.00 98.31 96 ASP A N 1
ATOM 712 C CA . ASP A 1 96 ? 15.644 -1.655 3.317 1.00 98.31 96 ASP A CA 1
ATOM 713 C C . ASP A 1 96 ? 14.397 -2.251 3.982 1.00 98.31 96 ASP A C 1
ATOM 715 O O . ASP A 1 96 ? 13.470 -1.541 4.366 1.00 98.31 96 ASP A O 1
ATOM 719 N N . ALA A 1 97 ? 14.369 -3.571 4.169 1.00 97.25 97 ALA A N 1
ATOM 720 C CA . ALA A 1 97 ? 13.187 -4.257 4.693 1.00 97.25 97 ALA A CA 1
ATOM 721 C C . ALA A 1 97 ? 12.803 -3.802 6.115 1.00 97.25 97 ALA A C 1
ATOM 723 O O . ALA A 1 97 ? 11.617 -3.753 6.455 1.00 97.25 97 ALA A O 1
ATOM 724 N N . ILE A 1 98 ? 13.785 -3.451 6.954 1.00 98.25 98 ILE A N 1
ATOM 725 C CA . ILE A 1 98 ? 13.537 -3.008 8.333 1.00 98.25 98 ILE A CA 1
ATOM 726 C C . ILE A 1 98 ? 12.975 -1.582 8.335 1.00 98.25 98 ILE A C 1
ATOM 728 O O . ILE A 1 98 ? 12.011 -1.299 9.052 1.00 98.25 98 ILE A O 1
ATOM 732 N N . ALA A 1 99 ? 13.540 -0.685 7.532 1.00 98.44 99 ALA A N 1
ATOM 733 C CA . ALA A 1 99 ? 13.021 0.658 7.320 1.00 98.44 99 ALA A CA 1
ATOM 734 C C . ALA A 1 99 ? 11.629 0.619 6.676 1.00 98.44 99 ALA A C 1
ATOM 736 O O . ALA A 1 99 ? 10.736 1.337 7.123 1.00 98.44 99 ALA A O 1
ATOM 737 N N . GLY A 1 100 ? 11.394 -0.287 5.724 1.00 98.25 100 GLY A N 1
ATOM 738 C CA . GLY A 1 100 ? 10.090 -0.509 5.103 1.00 98.25 100 GLY A CA 1
ATOM 739 C C . GLY A 1 100 ? 9.041 -0.945 6.125 1.00 98.25 100 GLY A C 1
ATOM 740 O O . GLY A 1 100 ? 7.943 -0.390 6.165 1.00 98.25 100 GLY A O 1
ATOM 741 N N . ALA A 1 101 ? 9.389 -1.862 7.032 1.00 98.31 101 ALA A N 1
ATOM 742 C CA . ALA A 1 101 ? 8.508 -2.247 8.134 1.00 98.31 101 ALA A CA 1
ATOM 743 C C . ALA A 1 101 ? 8.197 -1.067 9.073 1.00 98.31 101 ALA A C 1
ATOM 745 O O . ALA A 1 101 ? 7.041 -0.872 9.453 1.00 98.31 101 ALA A O 1
ATOM 746 N N . LYS A 1 102 ? 9.197 -0.238 9.409 1.00 98.50 102 LYS A N 1
ATOM 747 C CA . LYS A 1 102 ? 8.980 0.992 10.194 1.00 98.50 102 LYS A CA 1
ATOM 748 C C . LYS A 1 102 ? 8.053 1.964 9.467 1.00 98.50 102 LYS A C 1
ATOM 750 O O . LYS A 1 102 ? 7.126 2.481 10.080 1.00 98.50 102 LYS A O 1
ATOM 755 N N . LYS A 1 103 ? 8.233 2.143 8.158 1.00 98.44 103 LYS A N 1
ATOM 756 C CA . LYS A 1 103 ? 7.379 2.985 7.314 1.00 98.44 103 LYS A CA 1
ATOM 757 C C . LYS A 1 103 ? 5.921 2.522 7.333 1.00 98.44 103 LYS A C 1
ATOM 759 O O . LYS A 1 103 ? 5.021 3.346 7.467 1.00 98.44 103 LYS A O 1
ATOM 764 N N . VAL A 1 104 ? 5.683 1.211 7.240 1.00 98.56 104 VAL A N 1
ATOM 765 C CA . VAL A 1 104 ? 4.335 0.626 7.351 1.00 98.56 104 VAL A CA 1
ATOM 766 C C . VAL A 1 104 ? 3.711 0.945 8.710 1.00 98.56 104 VAL A C 1
ATOM 768 O O . VAL A 1 104 ? 2.559 1.377 8.760 1.00 98.56 104 VAL A O 1
ATOM 771 N N . LEU A 1 105 ? 4.466 0.786 9.803 1.00 98.25 105 LEU A N 1
ATOM 772 C CA . LEU A 1 105 ? 3.990 1.139 11.144 1.00 98.25 105 LEU A CA 1
ATOM 773 C C . LEU A 1 105 ? 3.662 2.632 11.252 1.00 98.25 105 LEU A C 1
ATOM 775 O O . LEU A 1 105 ? 2.587 2.973 11.725 1.00 98.25 105 LEU A O 1
ATOM 779 N N . GLU A 1 106 ? 4.513 3.516 10.726 1.00 98.12 106 GLU A N 1
ATOM 780 C CA . GLU A 1 106 ? 4.254 4.961 10.712 1.00 98.12 106 GLU A CA 1
ATOM 781 C C . GLU A 1 106 ? 2.970 5.329 9.955 1.00 98.12 106 GLU A C 1
ATOM 783 O O . GLU A 1 106 ? 2.227 6.210 10.389 1.00 98.12 106 GLU A O 1
ATOM 788 N N . ILE A 1 107 ? 2.705 4.683 8.814 1.00 98.06 107 ILE A N 1
ATOM 789 C CA . ILE A 1 107 ? 1.473 4.887 8.036 1.00 98.06 107 ILE A CA 1
ATOM 790 C C . ILE A 1 107 ? 0.259 4.479 8.875 1.00 98.06 107 ILE A C 1
ATOM 792 O O . ILE A 1 107 ? -0.689 5.256 9.020 1.00 98.06 107 ILE A O 1
ATOM 796 N N . ILE A 1 108 ? 0.300 3.276 9.452 1.00 97.88 108 ILE A N 1
ATOM 797 C CA . ILE A 1 108 ? -0.775 2.730 10.285 1.00 97.88 108 ILE A CA 1
ATOM 798 C C . ILE A 1 108 ? -1.007 3.631 11.502 1.00 97.88 108 ILE A C 1
ATOM 800 O O . ILE A 1 108 ? -2.142 4.037 11.748 1.00 97.88 108 ILE A O 1
ATOM 804 N N . ASP A 1 109 ? 0.047 4.008 12.221 1.00 97.56 109 ASP A N 1
ATOM 805 C CA . ASP A 1 109 ? -0.039 4.827 13.428 1.00 97.56 109 ASP A CA 1
ATOM 806 C C . ASP A 1 109 ? -0.615 6.211 13.137 1.00 97.56 109 ASP A C 1
ATOM 808 O O . ASP A 1 109 ? -1.545 6.626 13.827 1.00 97.56 109 ASP A O 1
ATOM 812 N N . LYS A 1 110 ? -0.186 6.882 12.059 1.00 96.50 110 LYS A N 1
ATOM 813 C CA . LYS A 1 110 ? -0.772 8.167 11.634 1.00 96.50 110 LYS A CA 1
ATOM 814 C C . LYS A 1 110 ? -2.273 8.062 11.373 1.00 96.50 110 LYS A C 1
ATOM 816 O O . LYS A 1 110 ? -3.027 8.975 11.712 1.00 96.50 110 LYS A O 1
ATOM 821 N N . LYS A 1 111 ? -2.732 6.967 10.761 1.00 96.25 111 LYS A N 1
ATOM 822 C CA . LYS A 1 111 ? -4.165 6.738 10.521 1.00 96.25 111 LYS A CA 1
ATOM 823 C C . LYS A 1 111 ? -4.910 6.453 11.830 1.00 96.25 111 LYS A C 1
ATOM 825 O O . LYS A 1 111 ? -5.966 7.034 12.074 1.00 96.25 1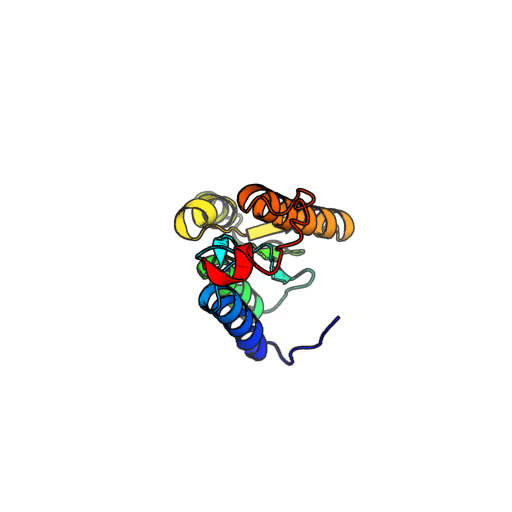11 LYS A O 1
ATOM 830 N N . ARG A 1 112 ? -4.322 5.662 12.733 1.00 96.19 112 ARG A N 1
ATOM 831 C CA . ARG A 1 112 ? -4.873 5.408 14.075 1.00 96.19 112 ARG A CA 1
ATOM 832 C C . ARG A 1 112 ? -4.969 6.678 14.931 1.00 96.19 112 ARG A C 1
ATOM 834 O O . ARG A 1 112 ? -5.941 6.837 15.669 1.00 96.19 112 ARG A O 1
ATOM 841 N N . GLU A 1 113 ? -3.998 7.585 14.833 1.00 95.12 113 GLU A N 1
ATOM 842 C CA . GLU A 1 113 ? -4.022 8.886 15.514 1.00 95.12 113 GLU A CA 1
ATOM 843 C C . GLU A 1 113 ? -5.183 9.747 15.024 1.00 95.12 113 GLU A C 1
ATOM 845 O O . GLU A 1 113 ? -5.938 10.270 15.844 1.00 95.12 113 GLU A O 1
ATOM 850 N N . LYS A 1 114 ? -5.371 9.835 13.701 1.00 94.38 114 LYS A N 1
ATOM 851 C CA . LYS A 1 114 ? -6.490 10.570 13.088 1.00 94.38 114 LYS A CA 1
ATOM 852 C C . LYS A 1 114 ? -7.852 10.015 13.505 1.00 94.38 114 LYS A C 1
ATOM 854 O O . LYS A 1 114 ? -8.780 10.788 13.707 1.00 94.38 114 LYS A O 1
ATOM 859 N N . LEU A 1 115 ? -7.953 8.698 13.676 1.00 94.25 115 LEU A N 1
ATOM 860 C CA . LEU A 1 115 ? -9.156 8.021 14.170 1.00 94.25 115 LEU A CA 1
ATOM 861 C C . LEU A 1 115 ? -9.335 8.114 15.697 1.00 94.25 115 LEU A C 1
ATOM 863 O O . LEU A 1 115 ? -10.366 7.708 16.223 1.00 94.25 115 LEU A O 1
ATOM 867 N N . GLY A 1 116 ? -8.336 8.600 16.440 1.00 92.06 116 GLY A N 1
ATOM 868 C CA . GLY A 1 116 ? -8.395 8.700 17.901 1.00 92.06 116 GLY A CA 1
ATOM 869 C C . GLY A 1 116 ? -8.280 7.365 18.653 1.00 92.06 116 GLY A C 1
ATOM 870 O O . GLY A 1 116 ? -8.438 7.341 19.873 1.00 92.06 116 GLY A O 1
ATOM 871 N N . ILE A 1 117 ? -7.943 6.265 17.972 1.00 89.25 117 ILE A N 1
ATOM 872 C CA . ILE A 1 117 ? -7.890 4.902 18.545 1.00 89.25 117 ILE A CA 1
ATOM 873 C C . ILE A 1 117 ? -6.523 4.526 19.141 1.00 89.25 117 ILE A C 1
ATOM 875 O O . ILE A 1 117 ? -6.283 3.376 19.509 1.00 89.25 117 ILE A O 1
ATOM 879 N N . ASN A 1 118 ? -5.618 5.499 19.264 1.00 83.81 118 ASN A N 1
ATOM 880 C CA . ASN A 1 118 ? -4.326 5.356 19.948 1.00 83.81 118 ASN A CA 1
ATOM 881 C C . ASN A 1 118 ? -4.379 5.685 21.446 1.00 83.81 118 ASN A C 1
ATOM 883 O O . ASN A 1 118 ? -3.349 5.730 22.116 1.00 83.81 118 ASN A O 1
ATOM 887 N N . LYS A 1 119 ? -5.578 5.893 21.996 1.00 80.56 119 LYS A N 1
ATOM 888 C CA . LYS A 1 119 ? -5.795 6.154 23.422 1.00 80.56 119 LYS A CA 1
ATOM 889 C C . LYS A 1 119 ? -6.499 4.961 24.063 1.00 80.56 119 LYS A C 1
ATOM 891 O O . LYS A 1 119 ? -7.332 4.311 23.435 1.00 80.56 119 LYS A O 1
ATOM 896 N N . LYS A 1 120 ? -6.194 4.679 25.334 1.00 70.06 120 LYS A N 1
ATOM 897 C CA . LYS A 1 120 ? -6.997 3.736 26.123 1.00 70.06 120 LYS A CA 1
ATOM 898 C C . LYS A 1 120 ? -8.404 4.314 26.255 1.00 70.06 120 LYS A C 1
ATOM 900 O O . LYS A 1 120 ? -8.572 5.351 26.888 1.00 70.06 120 LYS A O 1
ATOM 905 N N . ALA A 1 121 ? -9.393 3.652 25.663 1.00 64.38 121 ALA A N 1
ATOM 906 C CA . ALA A 1 121 ? -10.787 3.991 25.900 1.00 64.38 121 ALA A CA 1
ATOM 907 C C . ALA A 1 121 ? -11.106 3.790 27.390 1.00 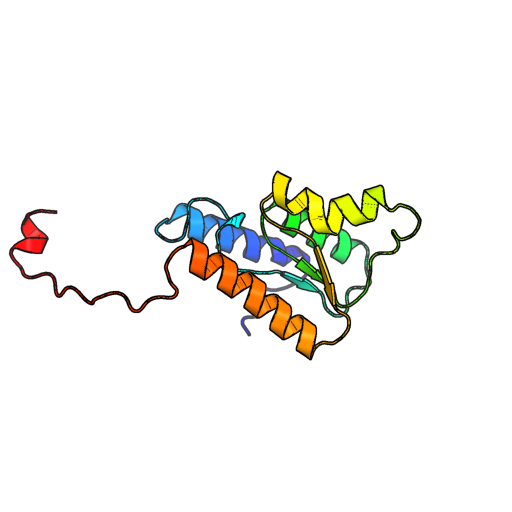64.38 121 ALA A C 1
ATOM 909 O O . ALA A 1 121 ? -10.787 2.740 27.961 1.00 64.38 121 ALA A O 1
ATOM 910 N N . GLU A 1 122 ? -11.732 4.783 28.024 1.00 60.09 122 GLU A N 1
ATOM 911 C CA . GLU A 1 122 ? -12.339 4.580 29.336 1.00 60.09 122 GLU A CA 1
ATOM 912 C C . GLU A 1 122 ? -13.428 3.518 29.191 1.00 60.09 122 GLU A C 1
ATOM 914 O O . GLU A 1 122 ? -14.405 3.694 28.461 1.00 60.09 122 GLU A O 1
ATOM 919 N N . ARG A 1 123 ? -13.260 2.384 29.875 1.00 63.91 123 ARG A N 1
ATOM 920 C CA . ARG A 1 123 ? -14.311 1.372 29.962 1.00 63.91 123 ARG A CA 1
ATOM 921 C C . ARG A 1 123 ? -15.433 1.936 30.831 1.00 63.91 123 ARG A C 1
ATOM 923 O O . ARG A 1 123 ? -15.406 1.767 32.047 1.00 63.91 123 ARG A O 1
ATOM 930 N N . LYS A 1 124 ? -16.415 2.603 30.225 1.00 66.44 124 LYS A N 1
ATOM 931 C CA . LYS A 1 124 ? -17.677 2.899 30.908 1.00 66.44 124 LYS A CA 1
ATOM 932 C C . LYS A 1 124 ? -18.452 1.597 31.057 1.00 66.44 124 LYS A C 1
ATOM 934 O O . LYS A 1 124 ? -18.876 0.992 30.074 1.00 66.44 124 LYS A O 1
ATOM 939 N N . LEU A 1 125 ? -18.580 1.138 32.298 1.00 68.38 125 LEU A N 1
ATOM 940 C CA . LEU A 1 125 ? -19.467 0.037 32.635 1.00 68.38 125 LEU A CA 1
ATOM 941 C C . LEU A 1 125 ? -20.895 0.586 32.550 1.00 68.38 125 LEU A C 1
ATOM 943 O O . LEU A 1 125 ? -21.338 1.272 33.463 1.00 68.38 125 LEU A O 1
ATOM 947 N N . PHE A 1 126 ? -21.573 0.353 31.429 1.00 69.31 126 PHE A N 1
ATOM 948 C CA . PHE A 1 126 ? -22.977 0.733 31.293 1.00 69.31 126 PHE A CA 1
ATOM 949 C C . PHE A 1 126 ? -23.815 -0.099 32.255 1.00 69.31 126 PHE A C 1
ATOM 951 O O . PHE A 1 126 ? -23.823 -1.335 32.165 1.00 69.31 126 PHE A O 1
ATOM 958 N N . ASP A 1 127 ? -24.504 0.573 33.171 1.00 78.81 127 ASP A N 1
ATOM 959 C CA . ASP A 1 127 ? -25.412 -0.098 34.082 1.00 78.81 127 ASP A CA 1
ATOM 960 C C . ASP A 1 127 ? -26.752 -0.425 33.386 1.00 78.81 127 ASP A C 1
ATOM 962 O O . ASP A 1 127 ? -27.009 -0.098 32.222 1.00 78.81 127 ASP A O 1
ATOM 966 N N . MET A 1 128 ? -27.626 -1.143 34.092 1.00 72.06 128 MET A N 1
ATOM 967 C CA . MET A 1 128 ? -28.940 -1.536 33.569 1.00 72.06 128 MET A CA 1
ATOM 968 C C . MET A 1 128 ? -29.891 -0.354 33.321 1.00 72.06 128 MET A C 1
ATOM 970 O O . MET A 1 128 ? -30.898 -0.550 32.639 1.00 72.06 128 MET A O 1
ATOM 974 N N . LYS A 1 129 ? -29.626 0.839 33.870 1.00 75.94 129 LYS A N 1
ATOM 975 C CA . LYS A 1 129 ? -30.397 2.057 33.584 1.00 75.94 129 LYS A CA 1
ATOM 976 C C . LYS A 1 129 ? -29.893 2.729 32.316 1.00 75.94 129 LYS A C 1
ATOM 978 O O . LYS A 1 129 ? -30.720 3.111 31.494 1.00 75.94 129 LYS A O 1
ATOM 9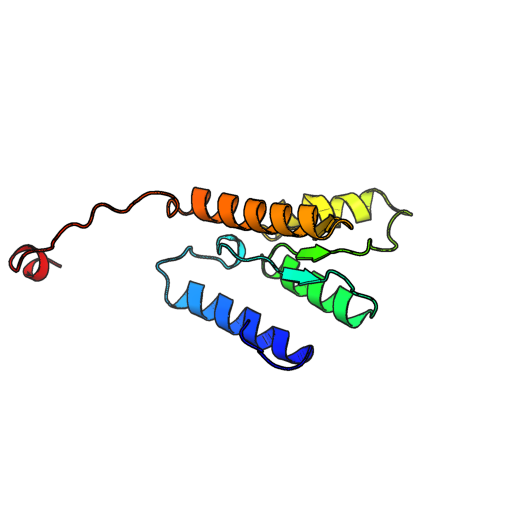83 N N . ASP A 1 130 ? -28.582 2.799 32.117 1.00 77.69 130 ASP A N 1
ATOM 984 C CA . ASP A 1 130 ? -28.004 3.408 30.919 1.00 77.69 130 ASP A CA 1
ATOM 985 C C . ASP A 1 130 ? -28.424 2.662 29.644 1.00 77.69 130 ASP A C 1
ATOM 987 O O . ASP A 1 130 ? -28.732 3.275 28.627 1.00 77.69 130 ASP A O 1
ATOM 991 N N . ARG A 1 131 ? -28.529 1.328 29.725 1.00 66.06 131 ARG A N 1
ATOM 992 C CA . ARG A 1 131 ? -29.000 0.476 28.617 1.00 66.06 131 ARG A CA 1
ATOM 993 C C . ARG A 1 131 ? -30.478 0.648 28.263 1.00 66.06 131 ARG A C 1
ATOM 995 O O . ARG A 1 131 ? -30.875 0.213 27.192 1.00 66.06 131 ARG A O 1
ATOM 1002 N N . ARG A 1 132 ? -31.300 1.206 29.157 1.00 71.50 132 ARG A N 1
ATOM 1003 C CA . ARG A 1 132 ? -32.740 1.420 28.912 1.00 71.50 132 ARG A CA 1
ATOM 1004 C C . ARG A 1 132 ? -33.042 2.754 28.228 1.00 71.50 132 ARG A C 1
ATOM 1006 O O . ARG A 1 132 ? -34.179 2.950 27.819 1.00 71.50 132 ARG A O 1
ATOM 1013 N N . ASN A 1 133 ? -32.060 3.653 28.150 1.00 63.66 133 ASN A N 1
ATOM 1014 C CA . ASN A 1 133 ? -32.208 4.999 27.589 1.00 63.66 133 ASN A CA 1
ATOM 1015 C C . ASN A 1 133 ? -31.515 5.173 26.221 1.00 63.66 133 ASN A C 1
ATOM 1017 O O . ASN A 1 133 ? -31.506 6.286 25.698 1.00 63.66 133 ASN A O 1
ATOM 1021 N N . LEU A 1 134 ? -30.915 4.105 25.685 1.00 59.97 134 LEU A N 1
ATOM 1022 C CA . LEU A 1 134 ? -30.434 3.994 24.301 1.00 59.97 134 LEU A CA 1
ATOM 1023 C C . LEU A 1 134 ? -31.565 3.469 23.412 1.00 59.97 134 LEU A C 1
ATOM 1025 O O . LEU A 1 134 ? -31.658 3.949 22.264 1.00 59.97 134 LEU A O 1
#

Sequence (134 aa):
VLHMGSCVDNSRILEAAVEVVNEGGLGDNISQLPAAGVAPEWMSEKAVAIGCYFVASGIDVVLGQPFHISGSENVSTFLYNETQKLFGSSFHYEPDAIAGAKKVLEIIDKKREKLGINKKAERKLFDMKDRRNL

Foldseek 3Di:
DDDQDDLVSVVVVLVVLVVDCVVNPQDNASLLALAAAEAQPDDDPSVVVVCVVCLQRNHAYEYLDDDPPVVDPVVVCCQAPVSCVVRVYHYHYDNDPVVSVVVSVVSSVVSCVVRVVVDPDDPDPQDPVNVVVD